Protein AF-A0A8S3JQK2-F1 (afdb_monomer_lite)

pLDDT: mean 89.38, std 7.93, range [50.12, 96.94]

Radius of gyration: 13.07 Å; chains: 1; bounding box: 34×30×32 Å

InterPro domains:
  IPR000477 Reverse transcriptase domain [PS50878] (1-75)

Sequence (84 aa):
MDSGINISGALVNNLRFADDIDIIQEDCDMLLEQIERLRAAAAQTGLTMNTEKTKTLVFGDRNIEKQMHIAGNQIENVEQFEYL

Structure (mmCIF, N/CA/C/O backbone):
data_AF-A0A8S3JQK2-F1
#
_entry.id   AF-A0A8S3JQK2-F1
#
loop_
_atom_site.group_PDB
_atom_site.id
_atom_site.type_symbol
_atom_site.label_atom_id
_atom_site.label_alt_id
_atom_site.label_comp_id
_atom_site.label_asym_id
_atom_site.label_entity_id
_atom_site.label_seq_id
_atom_site.pdbx_PDB_ins_code
_atom_site.Cartn_x
_atom_site.Cartn_y
_atom_site.Cartn_z
_atom_site.occupancy
_atom_site.B_iso_or_equiv
_atom_site.auth_seq_id
_atom_site.auth_comp_id
_atom_site.auth_asym_id
_atom_site.auth_atom_id
_atom_site.pdbx_PDB_model_num
ATOM 1 N N . MET A 1 1 ? -6.227 -5.370 -15.268 1.00 50.12 1 MET A N 1
ATOM 2 C CA . MET A 1 1 ? -4.853 -5.768 -15.621 1.00 50.12 1 MET A CA 1
ATOM 3 C C . MET A 1 1 ? -4.201 -6.238 -14.347 1.00 50.12 1 MET A C 1
ATOM 5 O O . MET A 1 1 ? -4.431 -5.611 -13.317 1.00 50.12 1 MET A O 1
ATOM 9 N N . ASP A 1 2 ? -3.476 -7.346 -14.403 1.00 71.69 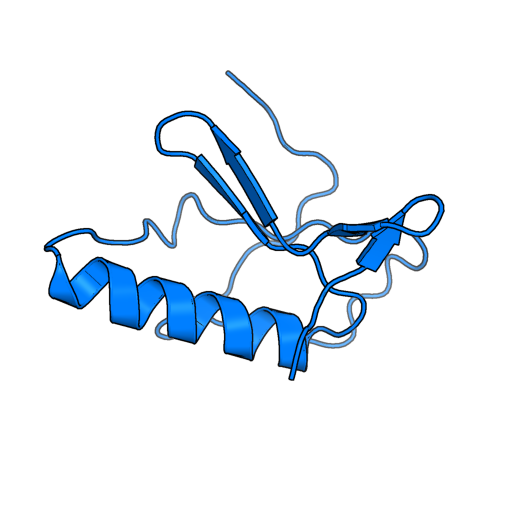2 ASP A N 1
ATOM 10 C CA . ASP A 1 2 ? -2.718 -7.812 -13.249 1.00 71.69 2 ASP A CA 1
ATOM 11 C C . ASP A 1 2 ? -1.512 -6.882 -13.068 1.00 71.69 2 ASP A C 1
ATOM 13 O O . ASP A 1 2 ? -0.763 -6.650 -14.015 1.00 71.69 2 ASP A O 1
ATOM 17 N N . SER A 1 3 ? -1.381 -6.288 -11.883 1.00 84.88 3 SER A N 1
ATOM 18 C CA . SER A 1 3 ? -0.284 -5.393 -11.497 1.00 84.88 3 SER A CA 1
ATOM 19 C C . SER A 1 3 ? 0.483 -6.013 -10.338 1.00 84.88 3 SER A C 1
ATOM 21 O O . SER A 1 3 ? -0.093 -6.805 -9.593 1.00 84.88 3 SER A O 1
ATOM 23 N N . GLY A 1 4 ? 1.752 -5.659 -10.159 1.00 90.44 4 GLY A N 1
ATOM 24 C CA . GLY A 1 4 ? 2.635 -6.204 -9.128 1.00 90.44 4 GLY A CA 1
ATOM 25 C C . GLY A 1 4 ? 4.094 -6.157 -9.562 1.00 90.44 4 GLY A C 1
ATOM 26 O O . GLY A 1 4 ? 4.422 -5.576 -10.592 1.00 90.44 4 GLY A O 1
ATOM 27 N N . ILE A 1 5 ? 4.949 -6.818 -8.792 1.00 93.12 5 ILE A N 1
ATOM 28 C CA . ILE A 1 5 ? 6.351 -7.066 -9.127 1.00 93.12 5 ILE A CA 1
ATOM 29 C C . ILE A 1 5 ? 6.547 -8.536 -9.495 1.00 93.12 5 ILE A C 1
ATOM 31 O O . ILE A 1 5 ? 5.877 -9.421 -8.953 1.00 93.12 5 ILE A O 1
ATOM 35 N N . ASN A 1 6 ? 7.465 -8.821 -10.416 1.00 93.00 6 ASN A N 1
ATOM 36 C CA . ASN A 1 6 ? 7.825 -10.198 -10.743 1.00 93.00 6 ASN A CA 1
ATOM 37 C C . ASN A 1 6 ? 8.931 -10.694 -9.803 1.00 93.00 6 ASN A C 1
ATOM 39 O O . ASN A 1 6 ? 10.054 -10.193 -9.827 1.00 93.00 6 ASN A O 1
ATOM 43 N N . ILE A 1 7 ? 8.623 -11.714 -9.006 1.00 91.75 7 ILE A N 1
ATOM 44 C CA . ILE A 1 7 ? 9.578 -12.403 -8.142 1.00 91.75 7 ILE A CA 1
ATOM 45 C C . ILE A 1 7 ? 9.715 -13.838 -8.643 1.00 91.75 7 ILE A C 1
ATOM 47 O O . ILE A 1 7 ? 8.818 -14.662 -8.470 1.00 91.75 7 ILE A O 1
ATOM 51 N N . SER A 1 8 ? 10.853 -14.155 -9.263 1.00 94.00 8 SER A N 1
ATOM 52 C CA . SER A 1 8 ? 11.179 -15.516 -9.723 1.00 94.00 8 SER A CA 1
ATOM 53 C C . SER A 1 8 ? 10.114 -16.149 -10.636 1.00 94.00 8 SER A C 1
ATOM 55 O O . SER A 1 8 ? 9.870 -17.353 -10.575 1.00 94.00 8 SER A O 1
ATOM 57 N N . GLY A 1 9 ? 9.465 -15.348 -11.485 1.00 93.88 9 GLY A N 1
ATOM 58 C CA . GLY A 1 9 ? 8.406 -15.795 -12.394 1.00 93.88 9 GLY A CA 1
ATOM 59 C C . GLY A 1 9 ? 6.997 -15.753 -11.797 1.00 93.88 9 GLY A C 1
ATOM 60 O O . GLY A 1 9 ? 6.035 -16.003 -12.522 1.00 93.88 9 GLY A O 1
ATOM 61 N N . ALA A 1 10 ? 6.855 -15.414 -10.514 1.00 93.12 10 ALA A N 1
ATOM 62 C CA . ALA A 1 10 ? 5.569 -15.197 -9.867 1.00 93.12 10 ALA A CA 1
ATOM 63 C C . ALA A 1 10 ? 5.267 -13.698 -9.764 1.00 93.12 10 ALA A C 1
ATOM 65 O O . ALA A 1 10 ? 6.086 -12.920 -9.277 1.00 93.12 10 ALA A O 1
ATOM 66 N N . LEU A 1 11 ? 4.074 -13.293 -10.197 1.00 93.50 11 LEU A N 1
ATOM 67 C CA . LEU A 1 11 ? 3.600 -11.926 -10.008 1.00 93.50 11 LEU A CA 1
ATOM 68 C C . LEU A 1 11 ? 3.079 -11.762 -8.574 1.00 93.50 11 LEU A C 1
ATOM 70 O O . LEU A 1 11 ? 2.109 -12.417 -8.186 1.00 93.50 11 LE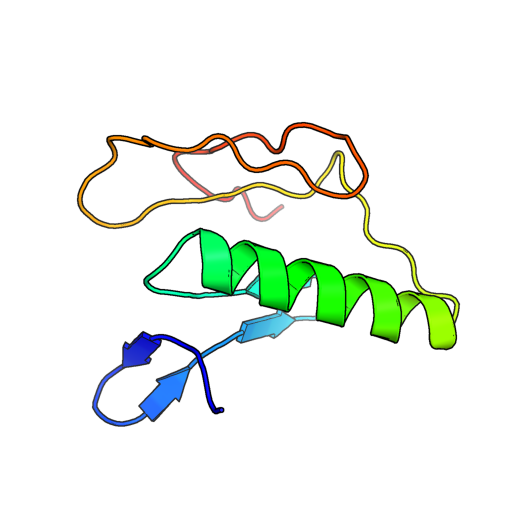U A O 1
ATOM 74 N N . VAL A 1 12 ? 3.717 -10.889 -7.798 1.00 93.94 12 VAL A N 1
ATOM 75 C CA . VAL A 1 12 ? 3.362 -10.590 -6.405 1.00 93.94 12 VAL A CA 1
ATOM 76 C C . VAL A 1 12 ? 2.937 -9.135 -6.309 1.00 93.94 12 VAL A C 1
ATOM 78 O O . VAL A 1 12 ? 3.650 -8.246 -6.759 1.00 93.94 12 VAL A O 1
ATOM 81 N N . ASN A 1 13 ? 1.768 -8.879 -5.729 1.00 92.81 13 ASN A N 1
ATOM 82 C CA . ASN A 1 13 ? 1.188 -7.533 -5.684 1.00 92.81 13 ASN A CA 1
ATOM 83 C C . ASN A 1 13 ? 0.781 -7.071 -4.288 1.00 92.81 13 ASN A C 1
ATOM 85 O O . ASN A 1 13 ? 0.591 -5.876 -4.071 1.00 92.81 13 ASN A O 1
ATOM 89 N N . ASN A 1 14 ? 0.679 -8.007 -3.347 1.00 93.31 14 ASN A N 1
ATOM 90 C CA . ASN A 1 14 ? 0.530 -7.712 -1.940 1.00 93.31 14 ASN A CA 1
ATOM 91 C C . ASN A 1 14 ? 1.142 -8.816 -1.074 1.00 93.31 14 ASN A C 1
ATOM 93 O O . ASN A 1 14 ? 1.192 -9.981 -1.482 1.00 93.31 14 ASN A O 1
ATOM 97 N N . LEU A 1 15 ? 1.551 -8.433 0.130 1.00 91.94 15 LEU A N 1
ATOM 98 C CA . LEU A 1 15 ? 1.790 -9.321 1.260 1.00 91.94 15 LEU A CA 1
ATOM 99 C C . LEU A 1 15 ? 0.757 -8.971 2.326 1.00 91.94 15 LEU A C 1
ATOM 101 O O . LEU A 1 15 ? 0.458 -7.802 2.541 1.00 91.94 15 LEU A O 1
ATOM 105 N N . ARG A 1 16 ? 0.165 -9.975 2.966 1.00 92.81 16 ARG A N 1
ATOM 106 C CA . ARG A 1 16 ? -0.889 -9.751 3.958 1.00 92.81 16 ARG A CA 1
ATOM 107 C C . ARG A 1 16 ? -0.712 -10.682 5.140 1.00 92.81 16 ARG A C 1
ATOM 109 O O . ARG A 1 16 ? -0.557 -11.894 4.951 1.00 92.81 16 ARG A O 1
ATOM 116 N N . PHE A 1 17 ? -0.771 -10.124 6.340 1.00 90.25 17 PHE A N 1
ATOM 117 C CA . PHE A 1 17 ? -0.677 -10.880 7.578 1.00 90.25 17 PHE A CA 1
ATOM 118 C C . PHE A 1 17 ? -1.519 -10.207 8.661 1.00 90.25 17 PHE A C 1
ATOM 120 O O . PHE A 1 17 ? -1.339 -9.031 8.939 1.00 90.25 17 PHE A O 1
ATOM 127 N N . ALA A 1 18 ? -2.436 -10.963 9.272 1.00 91.31 18 ALA A N 1
ATOM 128 C CA . ALA A 1 18 ? -3.415 -10.429 10.220 1.00 91.31 18 ALA A CA 1
ATOM 129 C C . ALA A 1 18 ? -4.156 -9.194 9.657 1.00 91.31 18 ALA A C 1
ATOM 131 O O . ALA A 1 18 ? -4.905 -9.338 8.686 1.00 91.31 18 ALA A O 1
ATOM 132 N N . ASP A 1 19 ? -3.978 -8.026 10.271 1.00 89.94 19 ASP A N 1
ATOM 133 C CA . ASP A 1 19 ? -4.549 -6.733 9.886 1.00 89.94 19 ASP A CA 1
ATOM 134 C C . ASP A 1 19 ? -3.621 -5.860 9.022 1.00 89.94 19 ASP A C 1
ATOM 136 O O . ASP A 1 19 ? -4.091 -4.873 8.452 1.00 89.94 19 ASP A O 1
ATOM 140 N N . ASP A 1 20 ? -2.358 -6.253 8.848 1.00 90.38 20 ASP A N 1
ATOM 141 C CA . ASP A 1 20 ? -1.380 -5.527 8.040 1.00 90.38 20 ASP A CA 1
ATOM 142 C C . ASP A 1 20 ? -1.356 -6.025 6.585 1.00 90.38 20 ASP A C 1
ATOM 144 O O . ASP A 1 20 ? -1.409 -7.228 6.287 1.00 90.38 20 ASP A O 1
ATOM 148 N N . ILE A 1 21 ? -1.284 -5.072 5.652 1.00 93.38 21 ILE A N 1
ATOM 149 C CA . ILE A 1 21 ? -1.218 -5.322 4.210 1.00 93.38 21 ILE A CA 1
ATOM 150 C C . ILE A 1 21 ? -0.144 -4.426 3.599 1.00 93.38 21 ILE A C 1
ATOM 152 O O . ILE A 1 21 ? -0.278 -3.203 3.609 1.00 93.38 21 ILE A O 1
ATOM 156 N N . ASP A 1 22 ? 0.839 -5.047 2.957 1.00 93.25 22 ASP A N 1
ATOM 157 C CA . ASP A 1 22 ? 1.808 -4.374 2.102 1.00 93.25 22 ASP A CA 1
ATOM 158 C C . ASP A 1 22 ? 1.358 -4.497 0.651 1.00 93.25 22 ASP A C 1
ATOM 160 O O . ASP A 1 22 ? 1.132 -5.602 0.158 1.00 93.25 22 ASP A O 1
ATOM 164 N N . ILE A 1 23 ? 1.256 -3.379 -0.065 1.00 94.62 23 ILE A N 1
ATOM 165 C CA . ILE A 1 23 ? 1.051 -3.372 -1.518 1.00 94.62 23 ILE A CA 1
ATOM 166 C C . ILE A 1 23 ? 2.400 -3.118 -2.182 1.00 94.62 23 ILE A C 1
ATOM 168 O O . ILE A 1 23 ? 3.125 -2.209 -1.784 1.00 94.62 23 ILE A O 1
ATOM 172 N N . ILE A 1 24 ? 2.727 -3.902 -3.210 1.00 93.50 24 ILE A N 1
ATOM 173 C CA . ILE A 1 24 ? 4.021 -3.821 -3.895 1.00 93.50 24 ILE A CA 1
ATOM 174 C C . ILE A 1 24 ? 3.797 -3.573 -5.386 1.00 93.50 24 ILE A C 1
ATOM 176 O O . ILE A 1 24 ? 3.038 -4.299 -6.033 1.00 93.50 24 ILE A O 1
ATOM 180 N N . GLN A 1 25 ? 4.446 -2.541 -5.925 1.00 93.12 25 GLN A N 1
ATOM 181 C CA . GLN A 1 25 ? 4.388 -2.138 -7.333 1.00 93.12 25 GLN A CA 1
ATOM 182 C C . GLN A 1 25 ? 5.735 -1.550 -7.775 1.00 93.12 25 GLN A C 1
ATOM 184 O O . GLN A 1 25 ? 6.487 -1.041 -6.947 1.00 93.12 25 GLN A O 1
ATOM 189 N N . GLU A 1 26 ? 6.012 -1.601 -9.079 1.00 89.62 26 GLU A N 1
ATOM 190 C CA . GLU A 1 26 ? 7.177 -0.933 -9.691 1.00 89.62 26 GLU A CA 1
ATOM 191 C C . GLU A 1 26 ? 6.930 0.563 -9.937 1.00 89.62 26 GLU A C 1
ATOM 193 O O . GLU A 1 26 ? 7.874 1.338 -10.049 1.00 89.62 26 GLU A O 1
ATOM 198 N N . ASP A 1 27 ? 5.659 0.965 -10.008 1.00 88.56 27 ASP A N 1
ATOM 199 C CA . ASP A 1 27 ? 5.231 2.313 -10.364 1.00 88.56 27 ASP A CA 1
ATOM 200 C C . ASP A 1 27 ? 4.372 2.944 -9.256 1.00 88.56 27 ASP A C 1
ATOM 202 O O . ASP A 1 27 ? 3.479 2.308 -8.684 1.00 88.56 27 ASP A O 1
ATOM 206 N N . CYS A 1 28 ? 4.646 4.215 -8.954 1.00 88.81 28 CYS A N 1
ATOM 207 C CA . CYS A 1 28 ? 3.986 4.953 -7.875 1.00 88.81 28 CYS A CA 1
ATOM 208 C C . CYS A 1 28 ? 2.505 5.242 -8.178 1.00 88.81 28 CYS A C 1
ATOM 210 O O . CYS A 1 28 ? 1.675 5.210 -7.266 1.00 88.81 28 CYS A O 1
ATOM 212 N N . ASP A 1 29 ? 2.146 5.472 -9.444 1.00 89.94 29 ASP A N 1
ATOM 213 C CA . ASP A 1 29 ? 0.758 5.725 -9.840 1.00 89.94 29 ASP A CA 1
ATOM 214 C C . ASP A 1 29 ? -0.069 4.447 -9.765 1.00 89.94 29 ASP A C 1
ATOM 216 O O . ASP A 1 29 ? -1.187 4.459 -9.244 1.00 89.94 29 ASP A O 1
ATOM 220 N N . MET A 1 30 ? 0.516 3.322 -10.176 1.00 91.50 30 MET A N 1
ATOM 221 C CA . MET A 1 30 ? -0.083 2.007 -9.978 1.00 91.50 30 MET A CA 1
ATOM 222 C C . MET A 1 30 ? -0.233 1.676 -8.491 1.00 91.50 30 MET A C 1
ATOM 224 O O . MET A 1 30 ? -1.279 1.162 -8.091 1.00 91.50 30 MET A O 1
ATOM 228 N N . LEU A 1 31 ? 0.763 1.989 -7.655 1.00 92.38 31 LEU A N 1
ATOM 229 C CA . LEU A 1 31 ? 0.665 1.803 -6.203 1.00 92.38 31 LEU A CA 1
ATOM 230 C C . LEU A 1 31 ? -0.504 2.608 -5.618 1.00 92.38 31 LEU A C 1
ATOM 232 O O . LEU A 1 31 ? -1.301 2.064 -4.848 1.00 92.38 31 LEU A O 1
ATOM 236 N N . LEU A 1 32 ? -0.648 3.870 -6.035 1.00 91.94 32 LEU A N 1
ATOM 237 C CA . LEU A 1 32 ? -1.739 4.743 -5.604 1.00 91.94 32 LEU A CA 1
ATOM 238 C C . LEU A 1 32 ? -3.114 4.241 -6.081 1.00 91.94 32 LEU A C 1
ATOM 240 O O . LEU A 1 32 ? -4.084 4.256 -5.322 1.00 91.94 32 LEU A O 1
ATOM 244 N N . GLU A 1 33 ? -3.213 3.750 -7.315 1.00 92.44 33 GLU A N 1
ATOM 245 C CA . GLU A 1 33 ? -4.450 3.152 -7.819 1.00 92.44 33 GLU A CA 1
ATOM 246 C C . GLU A 1 33 ? -4.849 1.923 -6.985 1.00 92.44 33 GLU A C 1
ATOM 248 O O . GLU A 1 33 ? -6.005 1.794 -6.567 1.00 92.44 33 GLU A O 1
ATOM 253 N N . GLN A 1 34 ? -3.901 1.022 -6.706 1.00 92.94 34 GLN A N 1
ATOM 254 C CA . GLN A 1 34 ? -4.181 -0.196 -5.941 1.00 92.94 34 GLN A CA 1
ATOM 255 C C . GLN A 1 34 ? -4.585 0.111 -4.497 1.00 92.94 34 GLN A C 1
ATOM 257 O O . GLN A 1 34 ? -5.525 -0.509 -3.992 1.00 92.94 34 GLN A O 1
ATOM 262 N N . ILE A 1 35 ? -3.929 1.072 -3.840 1.00 93.62 35 ILE A N 1
ATOM 263 C CA . ILE A 1 35 ? -4.245 1.402 -2.446 1.00 93.62 35 ILE A CA 1
ATOM 264 C C . ILE A 1 35 ? -5.612 2.081 -2.312 1.00 93.62 35 ILE A C 1
ATOM 266 O O . ILE A 1 35 ? -6.370 1.755 -1.397 1.00 93.62 35 ILE A O 1
ATOM 270 N N . GLU A 1 36 ? -6.000 2.934 -3.265 1.00 93.19 36 GLU A N 1
ATOM 271 C CA . GLU A 1 36 ? -7.341 3.529 -3.286 1.00 93.19 36 GLU A CA 1
ATOM 272 C C . GLU A 1 36 ? -8.427 2.490 -3.593 1.00 93.19 36 GLU A C 1
ATOM 274 O O . GLU A 1 36 ? -9.493 2.500 -2.967 1.00 93.19 36 GLU A O 1
ATOM 279 N N . ARG A 1 37 ? -8.150 1.526 -4.483 1.00 93.25 37 ARG A N 1
ATOM 280 C CA . ARG A 1 37 ? -9.052 0.387 -4.726 1.00 93.25 37 ARG A CA 1
ATOM 281 C C . ARG A 1 37 ? -9.225 -0.475 -3.476 1.00 93.25 37 ARG A C 1
ATOM 283 O O . ARG A 1 37 ? -10.360 -0.823 -3.143 1.00 93.25 37 ARG A O 1
ATOM 290 N N . LEU A 1 38 ? -8.136 -0.787 -2.768 1.00 93.50 38 LEU A N 1
ATOM 291 C CA . LEU A 1 38 ? -8.183 -1.526 -1.503 1.00 93.50 38 LEU A CA 1
ATOM 292 C C . LEU A 1 38 ? -9.005 -0.766 -0.457 1.00 93.50 38 LEU A C 1
ATOM 294 O O . LEU A 1 38 ? -9.910 -1.345 0.142 1.00 93.50 38 LEU A O 1
ATOM 298 N N . ARG A 1 39 ? -8.747 0.533 -0.277 1.00 93.69 39 ARG A N 1
ATOM 299 C CA . ARG A 1 39 ? -9.477 1.388 0.670 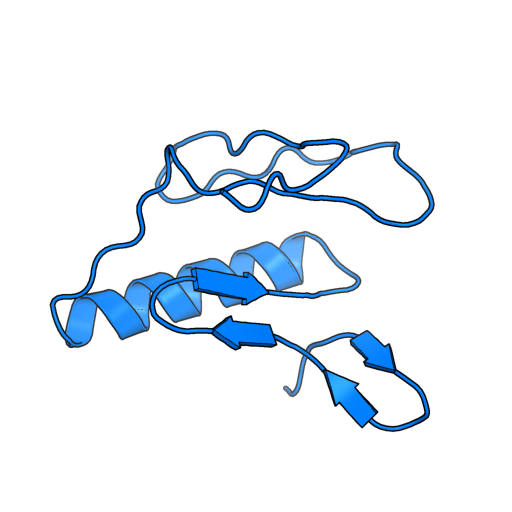1.00 93.69 39 ARG A CA 1
ATOM 300 C C . ARG A 1 39 ? -10.975 1.427 0.361 1.00 93.69 39 ARG A C 1
ATOM 302 O O . ARG A 1 39 ? -11.793 1.303 1.273 1.00 93.69 39 ARG A O 1
ATOM 309 N N . ALA A 1 40 ? -11.345 1.566 -0.912 1.00 94.06 40 ALA A N 1
ATOM 310 C CA . ALA A 1 40 ? -12.742 1.571 -1.343 1.00 94.06 40 ALA A CA 1
ATOM 311 C C . ALA A 1 40 ? -13.434 0.213 -1.127 1.00 94.06 40 ALA A C 1
ATOM 313 O O . ALA A 1 40 ? -14.612 0.178 -0.769 1.00 94.06 40 ALA A O 1
ATOM 314 N N . ALA A 1 41 ? -12.725 -0.900 -1.331 1.00 94.31 41 ALA A N 1
ATOM 315 C CA . ALA A 1 41 ? -13.244 -2.240 -1.061 1.00 94.31 41 ALA A CA 1
ATOM 316 C C . ALA A 1 41 ? -13.395 -2.504 0.448 1.00 94.31 41 ALA A C 1
ATOM 318 O O . ALA A 1 41 ? -14.440 -2.980 0.882 1.00 94.31 41 ALA A O 1
ATOM 319 N N . ALA A 1 42 ? -12.399 -2.124 1.252 1.00 93.88 42 ALA A N 1
ATOM 320 C CA . ALA A 1 42 ? -12.431 -2.229 2.711 1.00 93.88 42 ALA A CA 1
ATOM 321 C C . ALA A 1 42 ? -13.605 -1.437 3.316 1.00 93.88 42 ALA A C 1
ATOM 323 O O . ALA A 1 42 ? -14.331 -1.942 4.174 1.00 93.88 42 ALA A O 1
ATOM 324 N N . ALA A 1 43 ? -13.866 -0.231 2.803 1.00 94.88 43 ALA A N 1
ATOM 325 C CA . ALA A 1 43 ? -14.979 0.598 3.260 1.00 94.88 43 ALA A CA 1
ATOM 326 C C . ALA A 1 43 ? -16.351 -0.073 3.052 1.00 94.88 43 ALA A C 1
ATOM 328 O O . ALA A 1 43 ? -17.244 0.087 3.883 1.00 94.88 43 ALA A O 1
ATOM 329 N N . GLN A 1 44 ? -16.518 -0.870 1.989 1.00 96.94 44 GLN A N 1
ATOM 330 C CA . GLN A 1 44 ? -17.761 -1.613 1.728 1.00 96.94 44 GLN A CA 1
ATOM 331 C C . GLN A 1 44 ? -18.022 -2.716 2.760 1.00 96.94 44 GLN A C 1
ATOM 333 O O . GLN A 1 44 ? -19.166 -3.133 2.932 1.00 96.94 44 GLN A O 1
ATOM 338 N N . THR A 1 45 ? -16.985 -3.172 3.466 1.00 95.50 45 THR A N 1
ATOM 339 C CA . THR A 1 45 ? -17.086 -4.183 4.526 1.00 95.50 45 THR A CA 1
ATOM 340 C C . THR A 1 45 ? -17.001 -3.579 5.929 1.00 95.50 45 THR A C 1
ATOM 342 O O . THR A 1 45 ? -16.893 -4.320 6.902 1.00 95.50 45 THR A O 1
ATOM 345 N N . GLY A 1 46 ? -17.027 -2.246 6.054 1.00 95.94 46 GLY A N 1
ATOM 346 C CA . GLY A 1 46 ? -16.908 -1.543 7.335 1.00 95.94 46 GLY A CA 1
ATOM 347 C C . GLY A 1 46 ? -15.483 -1.458 7.893 1.00 95.94 46 GLY A C 1
ATOM 348 O O . GLY A 1 46 ? -15.316 -1.072 9.047 1.00 95.94 46 GLY A O 1
ATOM 349 N N . LEU A 1 47 ? -14.463 -1.803 7.100 1.00 94.31 47 LEU A N 1
ATOM 350 C CA . LEU A 1 47 ? -13.056 -1.658 7.473 1.00 94.31 47 LEU A CA 1
ATOM 351 C C . LEU A 1 47 ? -12.527 -0.284 7.051 1.00 94.31 47 LEU A C 1
ATOM 353 O O . LEU A 1 47 ? -12.897 0.252 6.004 1.00 94.31 47 LEU A O 1
ATOM 357 N N . THR A 1 48 ? -11.624 0.274 7.852 1.00 93.25 48 THR A N 1
ATOM 358 C CA . THR A 1 48 ? -10.959 1.548 7.568 1.00 93.25 48 THR A CA 1
ATOM 359 C C . THR A 1 48 ? -9.446 1.378 7.586 1.00 93.25 48 THR A C 1
ATOM 361 O O . THR A 1 48 ? -8.891 0.636 8.391 1.00 93.25 48 THR A O 1
ATOM 364 N N . MET A 1 49 ? -8.771 2.080 6.677 1.00 92.19 49 MET A N 1
ATOM 365 C CA . MET A 1 49 ? -7.313 2.157 6.641 1.00 92.19 49 MET A CA 1
ATOM 366 C C . MET A 1 49 ? -6.839 3.245 7.602 1.00 92.19 49 MET A C 1
ATOM 368 O O . MET A 1 49 ? -7.349 4.367 7.567 1.00 92.19 49 MET A O 1
ATOM 372 N N . ASN A 1 50 ? -5.843 2.933 8.428 1.00 92.81 50 ASN A N 1
ATOM 373 C CA . ASN A 1 50 ? -5.194 3.925 9.274 1.00 92.81 50 ASN A CA 1
ATOM 374 C C . ASN A 1 50 ? -4.073 4.627 8.489 1.00 92.81 50 ASN A C 1
ATOM 376 O O . ASN A 1 50 ? -2.956 4.119 8.397 1.00 92.81 50 ASN A O 1
ATOM 380 N N . THR A 1 51 ? -4.365 5.803 7.930 1.00 92.19 51 THR A N 1
ATOM 381 C CA . THR A 1 51 ? -3.400 6.568 7.123 1.00 92.19 51 THR A CA 1
ATOM 382 C C . THR A 1 51 ? -2.205 7.080 7.928 1.00 92.19 51 THR A C 1
ATOM 384 O O . THR A 1 51 ? -1.140 7.255 7.353 1.00 92.19 51 THR A O 1
ATOM 387 N N . GLU A 1 52 ? -2.337 7.281 9.243 1.00 91.06 52 GLU A N 1
ATOM 388 C CA . GLU A 1 52 ? -1.224 7.718 10.105 1.00 91.06 52 GLU A CA 1
ATOM 389 C C . GLU A 1 52 ? -0.181 6.607 10.301 1.00 91.06 52 GLU A C 1
ATOM 391 O O . GLU A 1 52 ? 1.025 6.869 10.343 1.00 91.06 52 GLU A O 1
ATOM 396 N N . LYS A 1 53 ? -0.653 5.357 10.396 1.00 91.69 53 LYS A N 1
ATOM 397 C CA . LYS A 1 53 ? 0.194 4.159 10.486 1.00 91.69 53 LYS A CA 1
ATOM 398 C C . LYS A 1 53 ? 0.683 3.655 9.127 1.00 91.69 53 LYS A C 1
ATOM 400 O O . LYS A 1 53 ? 1.637 2.890 9.083 1.00 91.69 53 LYS A O 1
ATOM 405 N N . THR A 1 54 ? 0.057 4.078 8.031 1.00 93.75 54 THR A N 1
ATOM 406 C CA . THR A 1 54 ? 0.462 3.692 6.673 1.00 93.75 54 THR A CA 1
A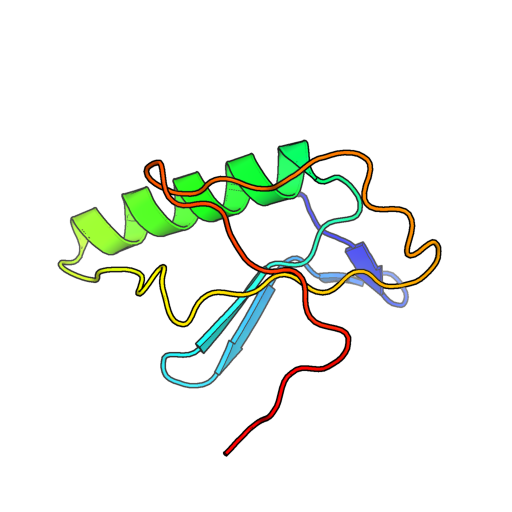TOM 407 C C . THR A 1 54 ? 1.75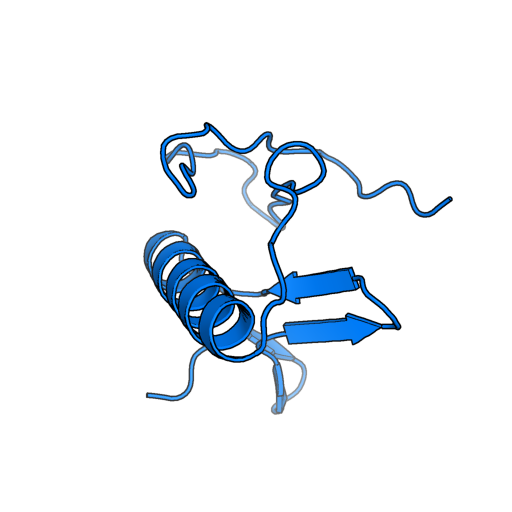7 4.410 6.292 1.00 93.75 54 THR A C 1
ATOM 409 O O . THR A 1 54 ? 1.863 5.624 6.470 1.00 93.75 54 THR A O 1
ATOM 412 N N . LYS A 1 55 ? 2.735 3.675 5.753 1.00 94.06 55 LYS A N 1
ATOM 413 C CA . LYS A 1 55 ? 4.030 4.204 5.291 1.00 94.06 55 LYS A CA 1
ATOM 414 C C . LYS A 1 55 ? 4.366 3.650 3.907 1.00 94.06 55 LYS A C 1
ATOM 416 O O . LYS A 1 55 ? 3.814 2.635 3.491 1.00 94.06 55 LYS A O 1
ATOM 421 N N . THR A 1 56 ? 5.279 4.308 3.203 1.00 93.50 56 THR A N 1
ATOM 422 C CA . THR A 1 56 ? 5.872 3.802 1.954 1.00 93.50 56 THR A CA 1
ATOM 423 C C . THR A 1 56 ? 7.343 3.459 2.163 1.00 93.50 56 THR A C 1
ATOM 425 O O . THR A 1 56 ? 8.018 4.101 2.958 1.00 93.50 56 THR A O 1
ATOM 428 N N . LEU A 1 57 ? 7.843 2.470 1.427 1.00 92.62 57 LEU A N 1
ATOM 429 C CA . LEU A 1 57 ? 9.252 2.075 1.392 1.00 92.62 57 LEU A CA 1
ATOM 430 C C . LEU A 1 57 ? 9.643 1.884 -0.074 1.00 92.62 57 LEU A C 1
ATOM 432 O O . LEU A 1 57 ? 8.905 1.247 -0.825 1.00 92.62 57 LEU A O 1
ATOM 436 N N . VAL A 1 58 ? 10.787 2.433 -0.485 1.00 91.00 58 VAL A N 1
ATOM 437 C CA . VAL A 1 58 ? 11.291 2.304 -1.861 1.00 91.00 58 VAL A CA 1
ATOM 438 C C . VAL A 1 58 ? 12.552 1.447 -1.874 1.00 91.00 58 VAL A C 1
ATOM 440 O O . VAL A 1 58 ? 13.517 1.713 -1.157 1.00 91.00 58 VAL A O 1
ATOM 443 N N . PHE A 1 59 ? 12.551 0.415 -2.716 1.00 87.44 59 PHE A N 1
ATOM 444 C CA . PHE A 1 59 ? 13.726 -0.407 -2.993 1.00 87.44 59 PHE A CA 1
ATOM 445 C C . PHE A 1 59 ? 14.431 0.090 -4.260 1.00 87.44 59 PHE A C 1
ATOM 447 O O . PHE A 1 59 ? 13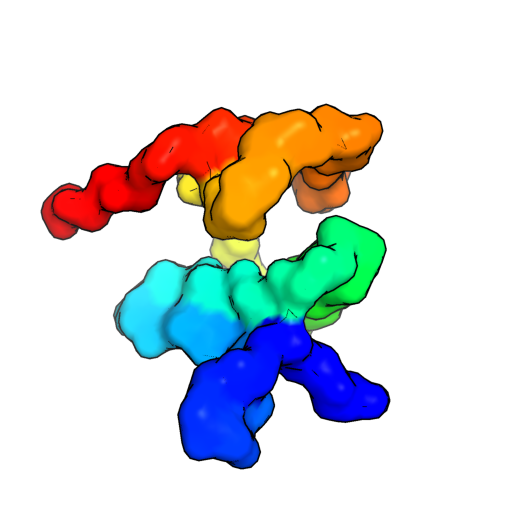.779 0.399 -5.252 1.00 87.44 59 PHE A O 1
ATOM 454 N N . GLY A 1 60 ? 15.768 0.110 -4.254 1.00 85.12 60 GLY A N 1
ATOM 455 C CA . GLY A 1 60 ? 16.565 0.561 -5.400 1.00 85.12 60 GLY A CA 1
ATOM 456 C C . GLY A 1 60 ? 16.912 2.046 -5.324 1.00 85.12 60 GLY A C 1
ATOM 457 O O . GLY A 1 60 ? 17.539 2.469 -4.351 1.00 85.12 60 GLY A O 1
ATOM 458 N N . ASP A 1 61 ? 16.561 2.816 -6.358 1.00 80.00 61 ASP A N 1
ATOM 459 C CA . ASP A 1 61 ? 16.776 4.266 -6.364 1.00 80.00 61 ASP A CA 1
ATOM 460 C C . ASP A 1 61 ? 15.849 4.930 -5.340 1.00 80.00 61 ASP A C 1
ATOM 462 O O . ASP A 1 61 ? 14.628 4.906 -5.471 1.00 80.00 61 ASP A O 1
ATOM 466 N N . ARG A 1 62 ? 16.447 5.502 -4.292 1.00 74.75 62 ARG A N 1
ATOM 467 C CA . ARG A 1 62 ? 15.727 6.151 -3.189 1.00 74.75 62 ARG A CA 1
ATOM 468 C C . ARG A 1 62 ? 15.349 7.600 -3.499 1.00 74.75 62 ARG A C 1
ATOM 470 O O . ARG A 1 62 ? 14.837 8.293 -2.622 1.00 74.75 62 ARG A O 1
ATOM 477 N N . ASN A 1 63 ? 15.591 8.082 -4.719 1.00 78.19 63 ASN A N 1
ATOM 478 C CA . ASN A 1 63 ? 15.076 9.375 -5.151 1.00 78.19 63 ASN A CA 1
ATOM 479 C C . ASN A 1 63 ? 13.561 9.289 -5.358 1.00 78.19 63 ASN A C 1
ATOM 481 O O . ASN A 1 63 ? 13.063 8.798 -6.367 1.00 78.19 63 ASN A O 1
ATOM 485 N N . ILE A 1 64 ? 12.813 9.786 -4.376 1.00 75.19 64 ILE A N 1
ATOM 486 C CA . ILE A 1 64 ? 11.352 9.814 -4.421 1.00 75.19 64 ILE A CA 1
ATOM 487 C C . ILE A 1 64 ? 10.922 11.074 -5.164 1.00 75.19 64 ILE A C 1
ATOM 489 O O . ILE A 1 64 ? 10.832 12.158 -4.587 1.00 75.19 64 ILE A O 1
ATOM 493 N N . GLU A 1 65 ? 10.641 10.933 -6.455 1.00 73.19 65 GLU A N 1
ATOM 494 C CA . GLU A 1 65 ? 10.180 12.053 -7.282 1.00 73.19 65 GLU A CA 1
ATOM 495 C C . GLU A 1 65 ? 8.750 12.494 -6.932 1.00 73.19 65 GLU A C 1
ATOM 497 O O . GLU A 1 65 ? 8.393 13.662 -7.099 1.00 73.19 65 GLU A O 1
ATOM 502 N N . LYS A 1 66 ? 7.923 11.569 -6.423 1.00 81.38 66 LYS A N 1
ATOM 503 C CA . LYS A 1 66 ? 6.497 11.795 -6.175 1.00 81.38 66 LYS A CA 1
ATOM 504 C C . LYS A 1 66 ? 6.111 11.498 -4.730 1.00 81.38 66 LYS A C 1
ATOM 506 O O . LYS A 1 66 ? 6.194 10.361 -4.276 1.00 81.38 66 LYS A O 1
ATOM 511 N N . GLN A 1 67 ? 5.611 12.516 -4.030 1.00 85.50 67 GLN A N 1
ATOM 512 C CA . GLN A 1 67 ? 5.013 12.334 -2.708 1.00 85.50 67 GLN A CA 1
ATOM 513 C C . GLN A 1 67 ? 3.629 11.689 -2.817 1.00 85.50 67 GLN A C 1
ATOM 515 O O . GLN A 1 67 ? 2.725 12.218 -3.475 1.00 85.50 67 GLN A O 1
ATOM 520 N N . MET A 1 68 ? 3.449 10.566 -2.125 1.00 90.00 68 MET A N 1
ATOM 521 C CA . MET A 1 68 ? 2.180 9.853 -2.085 1.00 90.00 68 MET A CA 1
ATOM 522 C C . MET A 1 68 ? 1.192 10.534 -1.136 1.00 90.00 68 MET A C 1
ATOM 524 O O . MET A 1 68 ? 1.540 10.905 -0.016 1.00 90.00 68 MET A O 1
ATOM 528 N N . HIS A 1 69 ? -0.055 10.660 -1.588 1.00 92.50 69 HIS A N 1
ATOM 529 C CA . HIS A 1 69 ? -1.161 11.181 -0.796 1.00 92.50 69 HIS A CA 1
ATOM 530 C C . HIS A 1 69 ? -2.326 10.194 -0.841 1.00 92.50 69 HIS A C 1
ATOM 532 O O . HIS A 1 69 ? -2.794 9.865 -1.928 1.00 92.50 69 HIS A O 1
ATOM 538 N N . ILE A 1 70 ? -2.811 9.755 0.321 1.00 91.38 70 ILE A N 1
ATOM 539 C CA . ILE A 1 70 ? -3.955 8.837 0.443 1.00 91.38 70 ILE A CA 1
ATOM 540 C C . ILE A 1 70 ? -5.029 9.524 1.273 1.00 91.38 70 ILE A C 1
ATOM 542 O O . ILE A 1 70 ? -4.759 10.022 2.369 1.00 91.38 70 ILE A O 1
ATOM 546 N N . ALA A 1 71 ? -6.254 9.577 0.745 1.00 87.06 71 ALA A N 1
ATOM 547 C CA . ALA A 1 71 ? -7.367 10.300 1.371 1.00 87.06 71 ALA A CA 1
ATOM 548 C C . ALA A 1 71 ? -7.018 11.753 1.790 1.00 87.06 71 ALA A C 1
ATOM 550 O O . ALA A 1 71 ? -7.520 12.256 2.793 1.00 87.06 71 ALA A O 1
ATOM 551 N N . GLY A 1 72 ? -6.141 12.422 1.032 1.00 88.94 72 GLY A N 1
ATOM 552 C CA . GLY A 1 72 ? -5.675 13.786 1.309 1.00 88.94 72 GLY A CA 1
ATOM 553 C C . GLY A 1 72 ? -4.529 13.901 2.322 1.00 88.94 72 GLY A C 1
ATOM 554 O O . GLY A 1 72 ? -4.005 14.998 2.497 1.00 88.94 72 GLY A O 1
ATOM 555 N N . ASN A 1 73 ? -4.099 12.802 2.947 1.00 92.56 73 ASN A N 1
ATOM 556 C CA . ASN A 1 73 ? -2.965 12.786 3.869 1.00 92.56 73 ASN A CA 1
ATOM 557 C C . ASN A 1 73 ? -1.684 12.406 3.130 1.00 92.56 73 ASN A C 1
ATOM 559 O O . ASN A 1 73 ? -1.663 11.411 2.404 1.00 92.56 73 ASN A O 1
ATOM 563 N N . GLN A 1 74 ? -0.616 13.175 3.337 1.00 93.50 74 GLN A N 1
ATOM 564 C CA . GLN A 1 74 ? 0.713 12.813 2.854 1.00 93.50 74 GLN A CA 1
ATOM 565 C C . GLN A 1 74 ? 1.204 11.569 3.602 1.00 93.50 74 GLN A C 1
ATOM 567 O O . GLN A 1 74 ? 1.162 11.520 4.832 1.00 93.50 74 GLN A O 1
ATOM 572 N N . ILE A 1 75 ? 1.679 10.577 2.855 1.00 94.31 75 ILE A N 1
ATOM 573 C CA . ILE A 1 75 ? 2.206 9.333 3.411 1.00 94.31 75 ILE A CA 1
ATOM 574 C C . ILE A 1 75 ? 3.718 9.446 3.543 1.00 94.31 75 ILE A C 1
ATOM 576 O O . ILE A 1 75 ? 4.420 9.794 2.594 1.00 94.31 75 ILE A O 1
ATOM 580 N N . GLU A 1 76 ? 4.213 9.165 4.743 1.00 93.25 76 GLU A N 1
ATOM 581 C CA . GLU A 1 76 ? 5.641 9.177 5.034 1.00 93.25 76 GLU A CA 1
ATOM 582 C C . GLU A 1 76 ? 6.351 8.049 4.278 1.00 93.25 76 GLU A C 1
ATOM 584 O O . GLU A 1 76 ? 5.854 6.921 4.192 1.00 93.25 76 GLU A O 1
ATOM 589 N N . ASN A 1 77 ? 7.527 8.367 3.741 1.00 92.44 77 ASN A N 1
ATOM 590 C CA . ASN A 1 77 ? 8.452 7.368 3.240 1.00 92.44 77 ASN A CA 1
ATOM 591 C C . ASN A 1 77 ? 9.483 7.037 4.315 1.00 92.44 77 ASN A C 1
ATOM 593 O O . ASN A 1 77 ? 10.084 7.943 4.890 1.00 92.44 77 ASN A O 1
ATOM 597 N N . VAL A 1 78 ? 9.655 5.750 4.586 1.00 92.62 78 VAL A N 1
ATOM 598 C CA . VAL A 1 78 ? 10.555 5.230 5.612 1.00 92.62 78 VAL A CA 1
ATOM 599 C C . VAL A 1 78 ? 11.670 4.419 4.967 1.00 92.62 78 VAL A C 1
ATOM 601 O O . VAL A 1 78 ? 11.508 3.859 3.889 1.00 92.62 78 VAL A O 1
ATOM 604 N N . GLU A 1 79 ? 12.800 4.314 5.661 1.00 90.44 79 GLU A N 1
ATOM 605 C CA . GLU A 1 79 ? 13.945 3.497 5.230 1.00 90.44 79 GLU A CA 1
ATOM 606 C C . GLU A 1 79 ? 13.807 2.022 5.642 1.00 90.44 79 GLU A C 1
ATOM 608 O O . GLU A 1 79 ? 14.472 1.146 5.088 1.00 90.44 79 GLU A O 1
ATOM 613 N N . GLN A 1 80 ? 12.951 1.743 6.627 1.00 89.44 80 GLN A N 1
ATOM 614 C CA . GLN A 1 80 ? 12.663 0.405 7.136 1.00 89.44 80 GLN A CA 1
ATOM 615 C C . GLN A 1 80 ? 11.256 0.353 7.738 1.00 89.44 80 GLN A C 1
ATOM 617 O O . GLN A 1 80 ? 10.783 1.341 8.300 1.00 89.44 80 GLN A O 1
ATOM 622 N N . PHE A 1 81 ? 10.614 -0.813 7.667 1.00 85.38 81 PHE A N 1
ATOM 623 C CA . PHE A 1 81 ? 9.434 -1.110 8.476 1.00 85.38 81 PHE A CA 1
ATOM 624 C C . PHE A 1 81 ? 9.879 -1.688 9.820 1.00 85.38 81 PHE A C 1
ATOM 626 O O . PHE A 1 81 ? 10.626 -2.666 9.863 1.00 85.38 81 PHE A O 1
ATOM 633 N N . GLU A 1 82 ? 9.420 -1.094 10.918 1.00 80.19 82 GLU A N 1
ATOM 634 C CA . GLU A 1 82 ? 9.611 -1.643 12.259 1.00 80.19 82 GLU A CA 1
ATOM 635 C C . GLU A 1 82 ? 8.397 -2.501 12.613 1.00 80.19 82 GLU A C 1
ATOM 637 O O . GLU A 1 82 ? 7.297 -1.985 12.807 1.00 80.19 82 GLU A O 1
ATOM 642 N N . TYR A 1 83 ? 8.598 -3.818 12.661 1.00 65.75 83 TYR A N 1
ATOM 643 C CA . TYR A 1 83 ? 7.583 -4.755 13.133 1.00 65.75 83 TYR A CA 1
ATOM 644 C C . TYR A 1 83 ? 7.728 -4.900 14.653 1.00 65.75 83 TYR A C 1
ATOM 646 O O . TYR A 1 83 ? 8.809 -5.257 15.130 1.00 65.75 83 TYR A O 1
ATOM 654 N N . LEU A 1 84 ? 6.670 -4.561 15.396 1.00 59.75 84 LEU A N 1
ATOM 655 C CA . LEU A 1 84 ? 6.628 -4.614 16.864 1.00 59.75 84 LEU A CA 1
ATOM 656 C C . LEU A 1 84 ? 6.341 -6.024 17.392 1.00 59.75 84 LEU A C 1
ATOM 658 O O . LEU A 1 84 ? 5.551 -6.754 16.751 1.00 59.75 84 LEU A O 1
#

Secondary structure (DSSP, 8-state):
---SEEETTEEE-EEEETTEEEE--SSHHHHHHHHHHHHHHHHHTT----TTT-EE---S-----S--EETTEEPEE-SS----

Foldseek 3Di:
DQFADDDPNDRDAWDDDDPDIDGHGPDPVVSLVVVQVVQVVCVVVVHHDDQVPDAAEDDDPPPDPDFDADPNRTHHHDPDDDDD

Organism: NCBI:txid392030